Protein AF-A0A9W3BUR3-F1 (afdb_monomer)

Foldseek 3Di:
DDKDDDPNQKIKDWDFDPDPVRKIWIWMWDGDDPPDTDTDTPAMARHNPDPDQDDPPDPFVWDWDQDDPAKIWIWTKDFDDDPPDPFGWIWIWIFIAGNDGTDDIDIDDTHTPVPDPDPNCPDDDDDDDPDDDDD

Organism: Raphanus sativus (NCBI:txid3726)

Mean predicted aligned error: 11.24 Å

Solvent-accessible surface area (backbone atoms only — not comparable to full-atom values): 8409 Å² total; per-residue (Å²): 120,52,77,49,80,32,94,84,50,23,43,33,38,44,38,69,47,93,56,90,74,41,30,36,40,34,30,31,38,49,70,68,56,100,81,67,84,51,75,40,83,70,53,52,24,84,53,64,90,57,75,81,83,75,63,93,82,60,92,54,56,52,35,78,45,78,47,89,88,68,30,38,40,37,40,38,52,44,71,51,78,64,86,89,56,92,75,48,33,35,29,43,35,39,36,35,33,33,66,91,33,78,78,44,79,46,74,52,76,73,39,52,80,92,75,56,78,74,74,81,57,73,83,74,85,85,72,82,73,86,66,79,77,84,132

Structure (mmCIF, N/CA/C/O backbone):
data_AF-A0A9W3BUR3-F1
#
_entry.id   AF-A0A9W3BUR3-F1
#
loop_
_atom_site.group_PDB
_atom_site.id
_atom_site.type_symbol
_atom_site.label_atom_id
_atom_site.label_alt_id
_atom_site.label_comp_id
_atom_site.label_asym_id
_atom_site.label_entity_id
_atom_site.label_seq_id
_atom_site.pdbx_PDB_ins_code
_atom_site.Cartn_x
_atom_site.Cartn_y
_atom_site.Cartn_z
_atom_site.occupancy
_atom_site.B_iso_or_equiv
_atom_site.auth_seq_id
_atom_site.auth_comp_id
_atom_site.auth_asym_id
_atom_site.auth_atom_id
_atom_site.pdbx_PDB_model_num
ATOM 1 N N . MET A 1 1 ? 3.019 -10.474 3.506 1.00 54.47 1 MET A N 1
ATOM 2 C CA . MET A 1 1 ? 1.836 -9.853 4.153 1.00 54.47 1 MET A CA 1
ATOM 3 C C . MET A 1 1 ? 2.305 -8.693 5.022 1.00 54.47 1 MET A C 1
ATOM 5 O O . MET A 1 1 ? 3.282 -8.877 5.739 1.00 54.47 1 MET A O 1
ATOM 9 N N . CYS A 1 2 ? 1.620 -7.545 4.994 1.00 66.56 2 CYS A N 1
ATOM 10 C CA . CYS A 1 2 ? 1.972 -6.353 5.786 1.00 66.56 2 CYS A CA 1
ATOM 11 C C . CYS A 1 2 ? 0.762 -5.837 6.580 1.00 66.56 2 CYS A C 1
ATOM 13 O O . CYS A 1 2 ? -0.342 -5.775 6.039 1.00 66.56 2 CYS A O 1
ATOM 15 N N . GLY A 1 3 ? 0.966 -5.466 7.850 1.00 67.06 3 GLY A 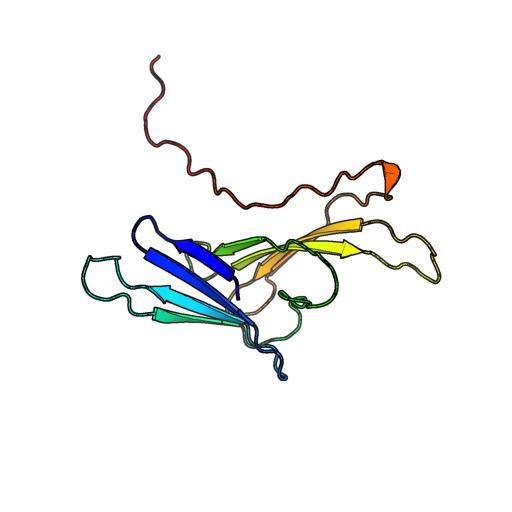N 1
ATOM 16 C CA . GLY A 1 3 ? -0.085 -4.973 8.748 1.00 67.06 3 GLY A CA 1
ATOM 17 C C . GLY A 1 3 ? 0.162 -3.541 9.230 1.00 67.06 3 GLY A C 1
ATOM 1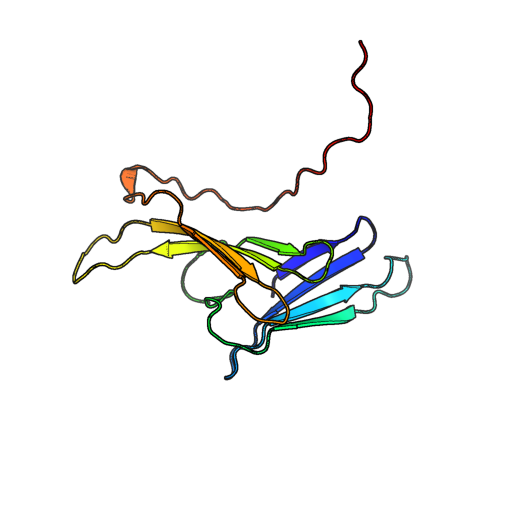8 O O . GLY A 1 3 ? 1.308 -3.153 9.435 1.00 67.06 3 GLY A O 1
ATOM 19 N N . SER A 1 4 ? -0.905 -2.763 9.425 1.00 70.44 4 SER A N 1
ATOM 20 C CA . SER A 1 4 ? -0.846 -1.396 9.976 1.00 70.44 4 SER A CA 1
ATOM 21 C C . SER A 1 4 ? -2.128 -1.037 10.737 1.00 70.44 4 SER A C 1
ATOM 23 O O . SER A 1 4 ? -3.151 -1.717 10.594 1.00 70.44 4 SER A O 1
ATOM 25 N N . CYS A 1 5 ? -2.084 0.022 11.550 1.00 73.44 5 CYS A N 1
ATOM 26 C CA . CYS A 1 5 ? -3.277 0.588 12.170 1.00 73.44 5 CYS A CA 1
ATOM 27 C C . CYS A 1 5 ? -4.161 1.265 11.111 1.00 73.44 5 CYS A C 1
ATOM 29 O O . CYS A 1 5 ? -3.687 1.949 10.205 1.00 73.44 5 CYS A O 1
ATOM 31 N N . TYR A 1 6 ? -5.468 1.073 11.232 1.00 73.81 6 TYR A N 1
ATOM 32 C CA . TYR A 1 6 ? -6.472 1.598 10.320 1.00 73.81 6 TYR A CA 1
ATOM 33 C C . TYR A 1 6 ? -7.580 2.267 11.128 1.00 73.81 6 TYR A C 1
ATOM 35 O O . TYR A 1 6 ? -8.115 1.685 12.064 1.00 73.81 6 TYR A O 1
ATOM 43 N N . ASP A 1 7 ? -7.912 3.511 10.783 1.00 78.44 7 ASP A N 1
ATOM 44 C CA . ASP A 1 7 ? -8.986 4.285 11.429 1.00 78.44 7 ASP A CA 1
ATOM 45 C C . ASP A 1 7 ? -8.895 4.351 12.976 1.00 78.44 7 ASP A C 1
ATOM 47 O O . ASP A 1 7 ? -9.897 4.444 13.680 1.00 78.44 7 ASP A O 1
ATOM 51 N N . GLY A 1 8 ? -7.672 4.292 13.517 1.00 77.00 8 GLY A N 1
ATOM 52 C CA . GLY A 1 8 ? -7.367 4.394 14.949 1.00 77.00 8 GLY A CA 1
ATOM 53 C C . GLY A 1 8 ? -7.631 3.119 15.755 1.00 77.00 8 GLY A C 1
ATOM 54 O O . GLY A 1 8 ? -6.726 2.648 16.438 1.00 77.00 8 GLY A O 1
ATOM 55 N N . ASP A 1 9 ? -8.841 2.559 15.674 1.00 82.00 9 ASP A N 1
ATOM 56 C CA . ASP A 1 9 ? -9.280 1.402 16.472 1.00 82.00 9 ASP A CA 1
ATOM 57 C C . ASP A 1 9 ? -9.405 0.096 15.675 1.00 82.00 9 ASP A C 1
ATOM 59 O O . ASP A 1 9 ? -10.031 -0.851 16.148 1.00 82.00 9 ASP A O 1
ATOM 63 N N . ARG A 1 10 ? -8.824 0.020 14.473 1.00 84.06 10 ARG A N 1
ATOM 64 C CA . ARG A 1 10 ? -8.827 -1.182 13.625 1.00 84.06 10 ARG A CA 1
ATOM 65 C C . ARG A 1 10 ? -7.427 -1.492 13.128 1.00 84.06 10 ARG A C 1
ATOM 67 O O . ARG A 1 10 ? -6.530 -0.651 13.147 1.00 84.06 10 ARG A O 1
ATOM 74 N N . LEU A 1 11 ? -7.249 -2.712 12.648 1.00 84.44 11 LEU A N 1
ATOM 75 C CA . LEU A 1 11 ? -6.068 -3.118 11.905 1.00 84.44 11 LEU A CA 1
ATOM 76 C C . LEU A 1 11 ? -6.441 -3.335 10.449 1.00 84.44 11 LEU A C 1
ATOM 78 O O . LEU A 1 11 ? -7.573 -3.694 10.115 1.00 84.44 11 LEU A O 1
ATOM 82 N N . SER A 1 12 ? -5.453 -3.155 9.594 1.00 82.94 12 SER A N 1
ATOM 83 C CA . SER A 1 12 ? -5.526 -3.524 8.194 1.00 82.94 12 SER A CA 1
ATOM 84 C C . SER A 1 12 ? -4.393 -4.461 7.823 1.00 82.94 12 SER A C 1
ATOM 86 O O . SER A 1 12 ? -3.282 -4.311 8.334 1.00 82.94 12 SER A O 1
ATOM 88 N N . LEU A 1 13 ? -4.675 -5.386 6.914 1.00 83.75 13 LEU A N 1
ATOM 89 C CA . LEU A 1 13 ? -3.729 -6.356 6.382 1.00 83.75 13 LEU A CA 1
ATOM 90 C C . LEU A 1 13 ? -3.765 -6.300 4.855 1.00 83.75 13 LEU A C 1
ATOM 92 O O . LEU A 1 13 ? -4.834 -6.436 4.258 1.00 83.75 13 LEU A O 1
ATOM 96 N N . VAL A 1 14 ? -2.597 -6.133 4.242 1.00 82.12 14 VAL A N 1
ATOM 97 C CA . VAL A 1 14 ? -2.407 -6.256 2.793 1.00 82.12 14 VAL A CA 1
ATOM 98 C C . VAL A 1 14 ? -1.740 -7.594 2.503 1.00 82.12 14 VAL A C 1
ATOM 100 O O . VAL A 1 14 ? -0.688 -7.929 3.066 1.00 82.12 14 VAL A O 1
ATOM 103 N N . GLN A 1 15 ? -2.370 -8.358 1.622 1.00 80.94 15 GLN A N 1
ATOM 104 C CA . GLN A 1 15 ? -1.867 -9.619 1.101 1.00 80.94 15 GLN A CA 1
ATOM 105 C C . GLN A 1 15 ? -1.840 -9.533 -0.421 1.00 80.94 15 GLN A C 1
ATOM 107 O O . GLN A 1 15 ? -2.805 -9.067 -1.018 1.00 80.94 15 GLN A O 1
ATOM 112 N N . GLN A 1 16 ? -0.754 -9.992 -1.030 1.00 79.12 16 GLN A N 1
ATOM 113 C CA . GLN A 1 16 ? -0.688 -10.238 -2.464 1.00 79.12 16 GLN A CA 1
ATOM 114 C C . GLN A 1 16 ? -0.562 -11.743 -2.676 1.00 79.12 16 GLN A C 1
ATOM 116 O O . GLN A 1 16 ? 0.111 -12.403 -1.881 1.00 79.12 16 GLN A O 1
ATOM 121 N N . ASP A 1 17 ? -1.269 -12.266 -3.672 1.00 75.12 17 ASP A N 1
ATOM 122 C CA . ASP A 1 17 ? -1.132 -13.656 -4.097 1.00 75.12 17 ASP A CA 1
ATOM 123 C C . ASP A 1 17 ? 0.113 -13.837 -4.977 1.00 75.12 17 ASP A C 1
ATOM 125 O O . ASP A 1 17 ? 0.464 -12.951 -5.764 1.00 75.12 17 A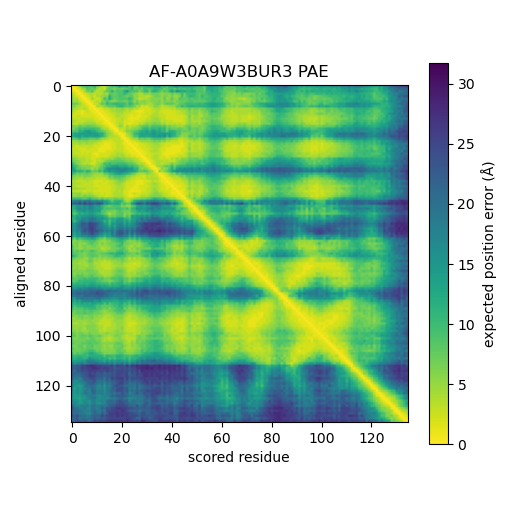SP A O 1
ATOM 129 N N . ASP A 1 18 ? 0.758 -14.991 -4.839 1.00 70.12 18 ASP A N 1
ATOM 130 C CA . ASP A 1 18 ? 1.925 -15.373 -5.636 1.00 70.12 18 ASP A CA 1
ATOM 131 C C . ASP A 1 18 ? 1.501 -16.027 -6.966 1.00 70.12 18 ASP A C 1
ATOM 133 O O . ASP A 1 18 ? 2.289 -16.081 -7.917 1.00 70.12 18 ASP A O 1
ATOM 137 N N . GLU A 1 19 ? 0.253 -16.508 -7.055 1.00 69.56 19 GLU A N 1
ATOM 138 C CA . GLU A 1 19 ? -0.324 -17.111 -8.260 1.00 69.56 19 GLU A CA 1
ATOM 139 C C . GLU A 1 19 ? -0.971 -16.068 -9.189 1.00 69.56 19 GLU A C 1
ATOM 141 O O . GLU A 1 19 ? -1.522 -15.060 -8.755 1.00 69.56 19 GLU A O 1
ATOM 146 N N . GLU A 1 20 ? -0.911 -16.307 -10.505 1.00 66.19 20 GLU A N 1
ATOM 147 C CA . GLU A 1 20 ? -1.543 -15.435 -11.501 1.00 66.19 20 GLU A CA 1
ATOM 148 C C . GLU A 1 20 ? -3.070 -15.656 -11.558 1.00 66.19 20 GLU A C 1
ATOM 150 O O . GLU A 1 20 ? -3.513 -16.795 -11.741 1.00 66.19 20 GLU A O 1
ATOM 155 N N . PRO A 1 21 ? -3.897 -14.591 -11.513 1.00 68.44 21 PRO A N 1
ATOM 156 C CA . PRO A 1 21 ? -3.515 -13.181 -11.422 1.00 68.44 21 PRO A CA 1
ATOM 157 C C . PRO A 1 21 ? -3.082 -12.795 -10.002 1.00 68.44 21 PRO A C 1
ATOM 159 O O . PRO A 1 21 ? -3.807 -13.098 -9.058 1.00 68.44 21 PRO A O 1
ATOM 162 N N . ARG A 1 22 ? -1.966 -12.055 -9.877 1.00 75.88 22 ARG A N 1
ATOM 163 C CA . ARG A 1 22 ? -1.408 -11.559 -8.598 1.00 75.88 22 ARG A CA 1
ATOM 164 C C . ARG A 1 22 ? -2.343 -10.571 -7.895 1.00 75.88 22 ARG A C 1
ATOM 166 O O . ARG A 1 22 ? -2.121 -9.358 -7.900 1.00 75.88 22 ARG A O 1
ATOM 173 N N . GLU A 1 23 ? -3.431 -11.080 -7.333 1.00 82.88 23 GLU A N 1
ATOM 174 C CA . GLU A 1 23 ? -4.473 -10.290 -6.693 1.00 82.88 23 GLU A CA 1
ATOM 175 C C . GLU A 1 23 ? -3.943 -9.680 -5.399 1.00 82.88 23 GLU A C 1
ATOM 177 O O . GLU A 1 23 ? -3.345 -10.361 -4.564 1.00 82.88 23 GLU A O 1
ATOM 182 N N . ILE A 1 24 ? -4.208 -8.390 -5.206 1.00 83.88 24 ILE A N 1
ATOM 183 C CA . ILE A 1 24 ? -3.962 -7.731 -3.925 1.00 83.88 24 ILE A CA 1
ATOM 184 C C . ILE A 1 24 ? -5.277 -7.695 -3.164 1.00 83.88 24 ILE A C 1
ATOM 186 O O . ILE A 1 24 ? -6.252 -7.095 -3.618 1.00 83.88 24 ILE A O 1
ATOM 190 N N . VAL A 1 25 ? -5.305 -8.316 -1.991 1.00 87.19 25 VAL A N 1
ATOM 191 C CA . VAL A 1 25 ? -6.466 -8.342 -1.104 1.00 87.19 25 VAL A CA 1
ATOM 192 C C . VAL A 1 25 ? -6.182 -7.510 0.133 1.00 87.19 25 VAL A C 1
ATOM 194 O O . VAL A 1 25 ? -5.183 -7.703 0.831 1.00 87.19 25 VAL A O 1
ATOM 197 N N . VAL A 1 26 ? -7.103 -6.593 0.422 1.00 86.38 26 VAL A N 1
ATOM 198 C CA . VAL A 1 26 ? -7.065 -5.767 1.623 1.00 86.38 26 VAL A CA 1
ATOM 199 C C . VAL A 1 26 ? -8.105 -6.268 2.606 1.00 86.38 26 VAL A C 1
ATOM 201 O O . VAL A 1 26 ? -9.300 -6.321 2.307 1.00 86.38 26 VAL A O 1
ATOM 204 N N . TRP A 1 27 ? -7.648 -6.587 3.808 1.00 88.81 27 TRP A N 1
ATOM 205 C CA . TRP A 1 27 ? -8.487 -6.990 4.924 1.00 88.81 27 TRP A CA 1
ATOM 206 C C . TRP A 1 27 ? -8.480 -5.904 5.987 1.00 88.81 27 TRP A C 1
ATOM 208 O O . TRP A 1 27 ? -7.447 -5.293 6.256 1.00 88.81 27 TRP A O 1
ATOM 218 N N . VAL A 1 28 ? -9.623 -5.688 6.625 1.00 87.94 28 VAL A N 1
ATOM 219 C CA . VAL A 1 28 ? -9.743 -4.802 7.787 1.00 87.94 28 VAL A CA 1
ATOM 220 C C . VAL A 1 28 ? -10.417 -5.538 8.922 1.00 87.94 28 VAL A C 1
ATOM 222 O O . VAL A 1 28 ? -11.296 -6.379 8.701 1.00 87.94 28 VAL A O 1
ATOM 225 N N . THR A 1 29 ? -10.023 -5.215 10.143 1.00 87.88 29 THR A N 1
ATOM 226 C CA . THR A 1 29 ? -10.690 -5.758 11.318 1.00 87.88 29 THR A CA 1
ATOM 227 C C . THR A 1 29 ? -11.980 -5.000 11.610 1.00 87.88 29 THR A C 1
ATOM 229 O O . THR A 1 29 ? -12.159 -3.837 11.229 1.00 87.88 29 THR A O 1
ATOM 232 N N . ASN A 1 30 ? -12.873 -5.632 12.366 1.00 84.25 30 ASN A N 1
ATOM 233 C CA . ASN A 1 30 ? -13.805 -4.887 13.208 1.00 84.25 30 ASN A CA 1
ATOM 234 C C . ASN A 1 30 ? -13.041 -3.960 14.175 1.00 84.25 30 ASN A C 1
ATOM 236 O O . ASN A 1 30 ? -11.817 -4.038 14.315 1.00 84.25 30 ASN A O 1
ATOM 240 N N . LYS A 1 31 ? -13.783 -3.084 14.861 1.00 85.38 31 LYS A N 1
ATOM 241 C CA . LYS A 1 31 ? -13.229 -2.336 15.993 1.00 85.38 31 LYS A CA 1
ATOM 242 C C . LYS A 1 31 ? -12.574 -3.306 16.968 1.00 85.38 31 LYS A C 1
ATOM 244 O O . LYS A 1 31 ? -13.204 -4.293 17.352 1.00 85.38 31 LYS A O 1
ATOM 249 N N . LEU A 1 32 ? -11.333 -3.019 17.335 1.00 81.81 32 LEU A N 1
ATOM 250 C CA . LEU A 1 32 ? -10.574 -3.808 18.287 1.00 81.81 32 LEU A CA 1
ATOM 251 C C . LEU A 1 32 ? -11.292 -3.771 19.639 1.00 81.81 32 LEU A C 1
ATOM 253 O O . LEU A 1 32 ? -11.628 -2.709 20.162 1.00 81.81 32 LEU A O 1
ATOM 257 N N . THR A 1 33 ? -11.561 -4.959 20.168 1.00 81.94 33 THR A N 1
ATOM 258 C CA . THR A 1 33 ? -12.141 -5.188 21.494 1.00 81.94 33 THR A CA 1
ATOM 259 C C . THR A 1 33 ? -11.309 -6.255 22.198 1.00 81.94 33 THR A C 1
ATOM 261 O O . THR A 1 33 ? -10.523 -6.941 21.548 1.00 81.94 33 THR A O 1
ATOM 264 N N . ASP A 1 34 ? -11.501 -6.433 23.504 1.00 75.38 34 ASP A N 1
ATOM 265 C CA . ASP A 1 34 ? -10.724 -7.392 24.303 1.00 75.38 34 ASP A CA 1
ATOM 266 C C . ASP A 1 34 ? -11.045 -8.872 24.011 1.00 75.38 34 ASP A C 1
ATOM 2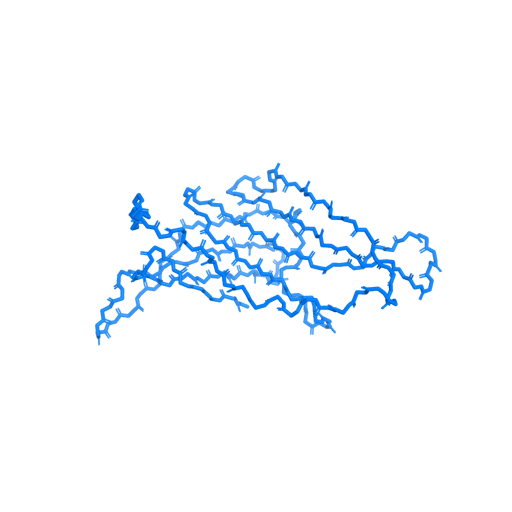68 O O . ASP A 1 34 ? -10.449 -9.755 24.623 1.00 75.38 34 ASP A O 1
ATOM 272 N N . VAL A 1 35 ? -12.015 -9.158 23.132 1.00 75.69 35 VAL A N 1
ATOM 273 C CA . VAL A 1 35 ? -12.555 -10.512 22.938 1.00 75.69 35 VAL A CA 1
ATOM 274 C C . VAL A 1 35 ? -12.034 -11.144 21.650 1.00 75.69 35 VAL A C 1
ATOM 276 O O . VAL A 1 35 ? -11.182 -12.020 21.718 1.00 75.69 35 VAL A O 1
ATOM 279 N N . ASP A 1 36 ? -12.502 -10.683 20.487 1.00 82.75 36 ASP A N 1
ATOM 280 C CA . ASP A 1 36 ? -12.153 -11.281 19.197 1.00 82.75 36 ASP A CA 1
ATOM 281 C C . ASP A 1 36 ? -11.873 -10.212 18.133 1.00 82.75 36 ASP A C 1
ATOM 283 O O . ASP A 1 36 ? -12.571 -9.194 18.021 1.00 82.75 36 ASP A O 1
ATOM 287 N N . VAL A 1 37 ? -10.862 -10.486 17.308 1.00 82.19 37 VAL A N 1
ATOM 288 C CA . VAL A 1 37 ? -10.489 -9.683 16.140 1.00 82.19 37 VAL A CA 1
ATOM 289 C C . VAL A 1 37 ? -10.855 -10.467 14.883 1.00 82.19 37 VAL A C 1
ATOM 291 O O . VAL A 1 37 ? -10.244 -11.489 14.574 1.00 82.19 37 VAL A O 1
ATOM 294 N N . LEU A 1 38 ? -11.854 -9.987 14.146 1.00 86.94 38 LEU A N 1
ATOM 295 C CA . LEU A 1 38 ? -12.323 -10.586 12.901 1.00 86.94 38 LEU A CA 1
ATOM 296 C C . LEU A 1 38 ? -11.853 -9.750 11.715 1.00 86.94 38 LEU A C 1
ATOM 298 O O . LEU A 1 38 ? -12.252 -8.594 11.571 1.00 86.94 38 LEU A O 1
ATOM 302 N N . PHE A 1 39 ? -11.065 -10.357 10.829 1.00 89.62 39 PHE A N 1
ATOM 303 C CA . PHE A 1 39 ? -10.724 -9.764 9.541 1.00 89.62 39 PHE A CA 1
ATOM 304 C C . PHE A 1 39 ? -11.850 -9.981 8.531 1.00 89.62 39 PHE A C 1
ATOM 306 O O . PHE A 1 39 ? -12.359 -11.087 8.356 1.00 89.62 39 PHE A O 1
ATOM 313 N N . THR A 1 40 ? -12.217 -8.912 7.835 1.00 90.50 40 THR A N 1
ATOM 314 C CA . THR A 1 40 ? -13.191 -8.920 6.743 1.00 90.50 40 THR A CA 1
ATOM 315 C C . THR A 1 40 ? -12.547 -8.349 5.489 1.00 90.50 40 THR A C 1
ATOM 317 O O . THR A 1 40 ? -11.750 -7.411 5.569 1.00 90.50 40 THR A O 1
ATOM 320 N N . LYS A 1 41 ? -12.862 -8.930 4.325 1.00 91.12 41 LYS A N 1
ATOM 321 C CA . LYS A 1 41 ? -12.368 -8.426 3.038 1.00 91.12 41 LYS A CA 1
ATOM 322 C C . LYS A 1 41 ? -12.929 -7.020 2.828 1.00 91.12 41 LYS A C 1
ATOM 324 O O . LYS A 1 41 ? -14.146 -6.847 2.799 1.00 91.12 41 LYS A O 1
ATOM 329 N N . TYR A 1 42 ? -12.049 -6.032 2.702 1.00 88.75 42 TYR A N 1
ATOM 330 C CA . TYR A 1 42 ? -12.429 -4.640 2.473 1.00 88.75 42 TYR A CA 1
ATOM 331 C C . TYR A 1 42 ? -12.606 -4.362 0.979 1.00 88.75 42 TYR A C 1
ATOM 333 O O . TYR A 1 42 ? -13.656 -3.876 0.556 1.00 88.75 42 TYR A O 1
ATOM 341 N N . PHE A 1 43 ? -11.592 -4.711 0.187 1.00 89.56 43 PHE A N 1
ATOM 342 C CA . PHE A 1 43 ? -11.617 -4.722 -1.275 1.00 89.56 43 PHE A CA 1
ATOM 343 C C . PHE A 1 43 ? -10.471 -5.588 -1.810 1.00 89.56 43 PHE A C 1
ATOM 345 O O . PHE A 1 43 ? -9.629 -6.074 -1.048 1.00 89.56 43 PHE A O 1
ATOM 352 N N . ASN A 1 44 ? -10.457 -5.796 -3.119 1.00 88.31 44 ASN A N 1
ATOM 353 C CA . ASN A 1 44 ? -9.368 -6.435 -3.838 1.00 88.31 44 ASN A CA 1
ATOM 354 C C . ASN A 1 44 ? -9.073 -5.721 -5.151 1.00 88.31 44 ASN A C 1
ATOM 356 O O . ASN A 1 44 ? -9.935 -5.047 -5.712 1.00 88.31 44 ASN A O 1
ATOM 360 N N . VAL A 1 45 ? -7.859 -5.929 -5.641 1.00 85.44 45 VAL A N 1
ATOM 361 C CA . VAL A 1 45 ? -7.385 -5.434 -6.927 1.00 85.44 45 VAL A CA 1
ATOM 362 C C . VAL A 1 45 ? -7.018 -6.640 -7.776 1.00 85.44 45 VAL A C 1
ATOM 364 O O . VAL A 1 45 ? -6.026 -7.320 -7.522 1.00 85.44 45 VAL A O 1
ATOM 367 N N . SER A 1 46 ? -7.853 -6.921 -8.771 1.00 76.31 46 SER A N 1
ATOM 368 C CA . SER A 1 46 ? -7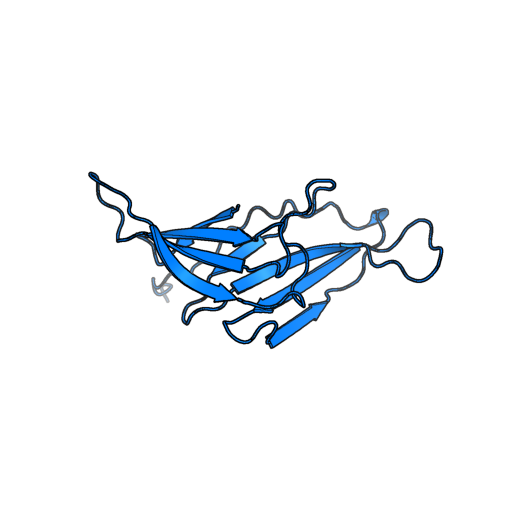.676 -8.042 -9.692 1.00 76.31 46 SER A CA 1
ATOM 369 C C . SER A 1 46 ? -6.959 -7.555 -10.949 1.00 76.31 46 SER A C 1
ATOM 371 O O . SER A 1 46 ? -7.622 -7.418 -11.973 1.00 76.31 46 SER A O 1
ATOM 373 N N . ARG A 1 47 ? -5.655 -7.221 -10.880 1.00 69.12 47 ARG A N 1
ATOM 374 C CA . ARG A 1 47 ? -4.794 -6.983 -12.063 1.00 69.12 47 ARG A CA 1
ATOM 375 C C . ARG A 1 47 ? -3.293 -6.764 -11.730 1.00 69.12 47 ARG A C 1
ATOM 377 O O . ARG A 1 47 ? -3.001 -6.162 -10.701 1.00 69.12 47 ARG A O 1
ATOM 384 N N . PRO A 1 48 ? -2.367 -7.217 -12.609 1.00 56.12 48 PRO A N 1
ATOM 385 C CA . PRO A 1 48 ? -0.930 -7.378 -12.339 1.00 56.12 48 PRO A CA 1
ATOM 386 C C . PRO A 1 48 ? -0.037 -6.195 -12.762 1.00 56.12 48 PRO A C 1
ATOM 388 O O . PRO A 1 48 ? 1.182 -6.318 -12.717 1.00 56.12 48 PRO A O 1
ATOM 391 N N . ASP A 1 49 ? -0.593 -5.054 -13.188 1.00 65.38 49 ASP A N 1
ATOM 392 C CA . ASP A 1 49 ? 0.198 -3.840 -13.473 1.00 65.38 49 ASP A CA 1
ATOM 393 C C . ASP A 1 49 ? 0.744 -3.161 -12.204 1.00 65.38 49 ASP A C 1
ATOM 395 O O . ASP A 1 49 ? 1.413 -2.133 -12.273 1.00 65.38 49 ASP A O 1
ATOM 399 N N . VAL A 1 50 ? 0.490 -3.762 -11.044 1.00 62.69 50 VAL A N 1
ATOM 400 C CA . VAL A 1 50 ? 1.105 -3.399 -9.775 1.00 62.69 50 VAL A CA 1
ATOM 401 C C . VAL A 1 50 ? 2.395 -4.211 -9.606 1.00 62.69 50 VAL A C 1
ATOM 403 O O . VAL A 1 50 ? 2.356 -5.431 -9.794 1.00 62.69 50 VAL A O 1
ATOM 406 N N . PRO A 1 51 ? 3.533 -3.594 -9.231 1.00 62.34 51 PRO A N 1
ATOM 407 C CA . PRO A 1 51 ? 4.751 -4.344 -8.933 1.00 62.34 51 PRO A CA 1
ATOM 408 C C . PRO A 1 51 ? 4.508 -5.418 -7.865 1.00 62.34 51 PRO A C 1
ATOM 410 O O . PRO A 1 51 ? 3.566 -5.337 -7.072 1.00 62.34 51 PRO A O 1
ATOM 413 N N . ALA A 1 52 ? 5.371 -6.437 -7.838 1.00 66.94 52 ALA A N 1
ATOM 414 C CA . ALA A 1 52 ? 5.390 -7.382 -6.730 1.00 66.94 52 ALA A CA 1
ATOM 415 C C . ALA A 1 52 ? 5.629 -6.595 -5.436 1.00 66.94 52 ALA A C 1
ATOM 417 O O . ALA A 1 52 ? 6.665 -5.966 -5.251 1.00 66.94 52 ALA A O 1
ATOM 418 N N . LEU A 1 53 ? 4.626 -6.593 -4.570 1.00 61.62 53 LEU A N 1
ATOM 419 C CA . LEU A 1 53 ? 4.617 -5.897 -3.295 1.00 61.62 53 LEU A CA 1
ATOM 420 C C . LEU A 1 53 ? 5.475 -6.619 -2.245 1.00 61.62 53 LEU A C 1
ATOM 422 O O . LEU A 1 53 ? 5.720 -6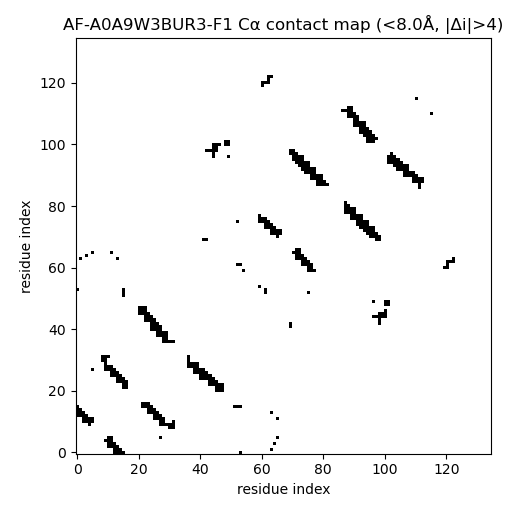.098 -1.165 1.00 61.62 53 LEU A O 1
ATOM 426 N N . LEU A 1 54 ? 5.864 -7.863 -2.518 1.00 56.75 54 LEU A N 1
ATOM 427 C CA . LEU A 1 54 ? 6.534 -8.753 -1.581 1.00 56.75 54 LEU A CA 1
ATOM 428 C C . LEU A 1 54 ? 7.518 -9.633 -2.358 1.00 56.75 54 LEU A C 1
ATOM 430 O O . LEU A 1 54 ? 7.288 -10.831 -2.489 1.00 56.75 54 LEU A O 1
ATOM 434 N N . ASP A 1 55 ? 8.578 -9.059 -2.930 1.00 52.00 55 ASP A N 1
ATOM 435 C CA . ASP A 1 55 ? 9.630 -9.907 -3.494 1.00 52.00 55 ASP A CA 1
ATOM 436 C C . ASP A 1 55 ? 10.537 -10.440 -2.373 1.00 52.00 55 ASP A C 1
ATOM 438 O O . ASP A 1 55 ? 10.967 -9.711 -1.477 1.00 52.00 55 ASP A O 1
ATOM 442 N N . HIS A 1 56 ? 10.770 -11.749 -2.385 1.00 46.28 56 HIS A N 1
ATOM 443 C CA . HIS A 1 56 ? 11.377 -12.508 -1.292 1.00 46.28 56 HIS A CA 1
ATOM 444 C C . HIS A 1 56 ? 12.909 -12.451 -1.272 1.00 46.28 56 HIS A C 1
ATOM 446 O O . HIS A 1 56 ? 13.520 -13.051 -0.383 1.00 46.28 56 HIS A O 1
ATOM 452 N N . THR A 1 57 ? 13.539 -11.778 -2.235 1.00 44.38 57 THR A N 1
ATOM 453 C CA . THR A 1 57 ? 14.983 -11.924 -2.460 1.00 44.38 57 THR A CA 1
ATOM 454 C C . THR A 1 57 ? 15.824 -10.688 -2.209 1.00 44.38 57 THR A C 1
ATOM 456 O O . THR A 1 57 ? 17.014 -10.861 -1.977 1.00 44.38 57 THR A O 1
ATOM 459 N N . ASP A 1 58 ? 15.253 -9.487 -2.150 1.00 46.75 58 ASP A N 1
ATOM 460 C CA . ASP A 1 58 ? 16.026 -8.310 -1.759 1.00 46.75 58 ASP A CA 1
ATOM 461 C C . ASP A 1 58 ? 15.168 -7.287 -1.030 1.00 46.75 58 ASP A C 1
ATOM 463 O O . ASP A 1 58 ? 13.970 -7.164 -1.277 1.00 46.75 58 ASP A O 1
ATOM 467 N N . MET A 1 59 ? 15.796 -6.602 -0.078 1.00 44.56 59 MET A N 1
ATOM 468 C CA . MET A 1 59 ? 15.199 -5.744 0.949 1.00 44.56 59 MET A CA 1
ATOM 469 C C . MET A 1 59 ? 14.535 -4.466 0.401 1.00 44.56 59 MET A C 1
ATOM 471 O O . MET A 1 59 ? 14.782 -3.373 0.901 1.00 44.56 59 MET A O 1
ATOM 475 N N . SER A 1 60 ? 13.653 -4.573 -0.592 1.00 51.69 60 SER A N 1
ATOM 476 C CA . SER A 1 60 ? 12.768 -3.480 -0.981 1.00 51.69 60 SER A CA 1
ATOM 477 C C . SER A 1 60 ? 11.738 -3.290 0.136 1.00 51.69 60 SER A C 1
ATOM 479 O O . SER A 1 60 ? 10.783 -4.049 0.311 1.00 51.69 60 SER A O 1
ATOM 481 N N . HIS A 1 61 ? 11.991 -2.297 0.988 1.00 56.59 61 HIS A N 1
ATOM 482 C CA . HIS A 1 61 ? 11.164 -1.945 2.139 1.00 56.59 61 HIS A CA 1
ATOM 483 C C . HIS A 1 61 ? 9.881 -1.254 1.688 1.00 56.59 61 HIS A C 1
ATOM 485 O O . HIS A 1 61 ? 9.662 -0.067 1.936 1.00 56.59 61 HIS A O 1
ATOM 491 N N . SER A 1 62 ? 9.025 -1.988 0.991 1.00 60.22 62 SER A N 1
ATOM 492 C CA . SER A 1 62 ? 7.802 -1.422 0.471 1.00 60.22 62 SER A CA 1
ATOM 493 C C . SER A 1 62 ? 6.851 -1.055 1.609 1.00 60.22 62 SER A C 1
ATOM 495 O O . SER A 1 62 ? 6.423 -1.918 2.385 1.00 60.22 62 SER A O 1
ATOM 497 N N . VAL A 1 63 ? 6.517 0.230 1.722 1.00 70.12 63 VAL A N 1
ATOM 498 C CA . VAL A 1 63 ? 5.568 0.726 2.726 1.00 70.12 63 VAL A CA 1
ATOM 499 C C . VAL A 1 63 ? 4.200 0.888 2.100 1.00 70.12 63 VAL A C 1
ATOM 501 O O . VAL A 1 63 ? 4.044 1.502 1.044 1.00 70.12 63 VAL A O 1
ATOM 504 N N . TYR A 1 64 ? 3.201 0.370 2.808 1.00 74.12 64 TYR A N 1
ATOM 505 C CA . TYR A 1 64 ? 1.807 0.441 2.409 1.00 74.12 64 TYR A CA 1
ATOM 506 C C . TYR A 1 64 ? 1.016 1.315 3.355 1.00 74.12 64 TYR A C 1
ATOM 508 O O . TYR A 1 64 ? 1.083 1.176 4.579 1.00 74.12 64 TYR A O 1
ATOM 516 N N . PHE A 1 65 ? 0.193 2.162 2.760 1.00 75.50 65 PHE A N 1
ATOM 517 C CA . PHE A 1 65 ? -0.847 2.889 3.450 1.00 75.50 65 PHE A CA 1
ATOM 518 C C . PHE A 1 65 ? -2.191 2.591 2.796 1.00 75.50 65 PHE A C 1
ATOM 520 O O . PHE A 1 65 ? -2.320 2.619 1.574 1.00 75.50 65 PHE A O 1
ATOM 527 N N . ILE A 1 66 ? -3.201 2.313 3.617 1.00 77.00 66 ILE A N 1
ATOM 528 C CA . ILE A 1 66 ? -4.571 2.145 3.139 1.00 77.00 66 ILE A CA 1
ATOM 529 C C . ILE A 1 66 ? -5.303 3.455 3.367 1.00 77.00 66 ILE A C 1
ATOM 531 O O . ILE A 1 66 ? -5.573 3.866 4.499 1.00 77.00 66 ILE A O 1
ATOM 535 N N . GLY A 1 67 ? -5.613 4.108 2.257 1.00 70.69 67 GLY A N 1
ATOM 536 C CA . GLY A 1 67 ? -6.355 5.344 2.245 1.00 70.69 67 GLY A CA 1
ATOM 537 C C . GLY A 1 67 ? -7.826 5.154 2.576 1.00 70.69 67 GLY A C 1
ATOM 538 O O . GLY A 1 67 ? -8.430 4.096 2.378 1.00 70.69 67 GLY A O 1
ATOM 539 N N . LYS A 1 68 ? -8.444 6.245 3.032 1.00 68.12 68 LYS A N 1
ATOM 540 C CA . LYS A 1 68 ? -9.907 6.347 3.069 1.00 68.12 68 LYS A CA 1
ATOM 541 C C . LYS A 1 68 ? -10.425 6.226 1.632 1.00 68.12 68 LYS A C 1
ATOM 543 O O . LYS A 1 68 ? -9.853 6.852 0.756 1.00 68.12 68 LYS A O 1
ATOM 548 N N . HIS A 1 69 ? -11.534 5.521 1.404 1.00 78.31 69 HIS A N 1
ATOM 549 C CA . HIS A 1 69 ? -12.126 5.279 0.069 1.00 78.31 69 HIS A CA 1
ATOM 550 C C . HIS A 1 69 ? -11.458 4.173 -0.772 1.00 78.31 69 HIS A C 1
ATOM 552 O O . HIS A 1 69 ? -11.417 4.291 -1.992 1.00 78.31 69 HIS A O 1
ATOM 558 N N . LYS A 1 70 ? -11.008 3.077 -0.141 1.00 84.19 70 LYS A N 1
ATOM 559 C CA . LYS A 1 70 ? -10.557 1.853 -0.836 1.00 84.19 70 LYS A CA 1
ATOM 560 C C . LYS A 1 70 ? -9.429 2.077 -1.856 1.00 84.19 70 LYS A C 1
ATOM 562 O O . LYS A 1 70 ? -9.508 1.626 -2.996 1.00 84.19 70 LYS A O 1
ATOM 567 N N . PHE A 1 71 ? -8.377 2.767 -1.435 1.00 83.19 71 PHE A N 1
ATOM 568 C CA . PHE A 1 71 ? -7.151 2.841 -2.221 1.00 83.19 71 PHE A CA 1
ATOM 569 C C . PHE A 1 71 ? -5.937 2.443 -1.386 1.00 83.19 71 PHE A C 1
ATOM 571 O O . PHE A 1 71 ? -5.935 2.576 -0.159 1.00 83.19 71 PHE A O 1
ATOM 578 N N . ILE A 1 72 ? -4.912 1.946 -2.064 1.00 83.38 72 ILE A N 1
ATOM 579 C CA . ILE A 1 72 ? -3.608 1.595 -1.514 1.00 83.38 72 ILE A CA 1
ATOM 580 C C . ILE A 1 72 ? -2.616 2.622 -2.038 1.00 83.38 72 ILE A C 1
ATOM 582 O O . ILE A 1 72 ? -2.543 2.859 -3.243 1.00 83.38 72 ILE A O 1
ATOM 586 N N . THR A 1 73 ? -1.845 3.211 -1.138 1.00 83.19 73 THR A N 1
ATOM 587 C CA . THR A 1 73 ? -0.635 3.943 -1.488 1.00 83.19 73 THR A CA 1
ATOM 588 C C . THR A 1 73 ? 0.553 3.043 -1.187 1.00 83.19 73 THR A C 1
ATOM 590 O O . THR A 1 73 ? 0.743 2.650 -0.035 1.00 83.19 73 THR A O 1
ATOM 593 N N . ALA A 1 74 ? 1.326 2.696 -2.212 1.00 78.88 74 ALA A N 1
ATOM 594 C CA . ALA A 1 74 ? 2.510 1.853 -2.093 1.00 78.88 74 ALA A CA 1
ATOM 595 C C . ALA A 1 74 ? 3.763 2.663 -2.414 1.00 78.88 74 ALA A C 1
ATOM 597 O O . ALA A 1 74 ? 3.806 3.370 -3.418 1.00 78.88 74 ALA A O 1
ATOM 598 N N . TRP A 1 75 ? 4.762 2.578 -1.544 1.00 79.94 75 TRP A N 1
ATOM 599 C CA . TRP A 1 75 ? 6.072 3.191 -1.731 1.00 79.94 75 TRP A CA 1
ATOM 600 C C . TRP A 1 75 ? 7.049 2.058 -1.981 1.00 79.94 75 TRP A C 1
ATOM 602 O O . TRP A 1 75 ? 7.343 1.319 -1.047 1.00 79.94 75 TRP A O 1
ATOM 612 N N . CYS A 1 76 ? 7.504 1.890 -3.217 1.00 75.25 76 CYS A N 1
ATOM 613 C CA . CYS A 1 76 ? 8.373 0.786 -3.609 1.00 75.25 76 CYS A CA 1
ATOM 614 C C . CYS A 1 76 ? 9.739 1.328 -4.008 1.00 75.25 76 CYS A C 1
ATOM 616 O O . CYS A 1 76 ? 9.836 2.145 -4.918 1.00 75.25 76 CYS A O 1
ATOM 618 N N . GLU A 1 77 ? 10.784 0.865 -3.339 1.00 75.81 77 GLU A N 1
ATOM 619 C CA . GLU A 1 77 ? 12.159 1.090 -3.769 1.00 75.81 77 GLU A CA 1
ATOM 620 C C . GLU A 1 77 ? 12.532 0.032 -4.810 1.00 75.81 77 GLU A C 1
ATOM 622 O O . GLU A 1 77 ? 12.311 -1.158 -4.578 1.00 75.81 77 GLU A O 1
ATOM 627 N N . ALA A 1 78 ? 13.049 0.460 -5.959 1.00 72.81 78 ALA A N 1
ATOM 628 C CA . ALA A 1 78 ? 13.460 -0.440 -7.028 1.00 72.81 78 ALA A CA 1
ATOM 629 C C . ALA A 1 78 ? 14.684 0.099 -7.776 1.00 72.81 78 ALA A C 1
ATOM 631 O O . ALA A 1 78 ? 14.841 1.308 -7.973 1.00 72.81 78 ALA A O 1
AT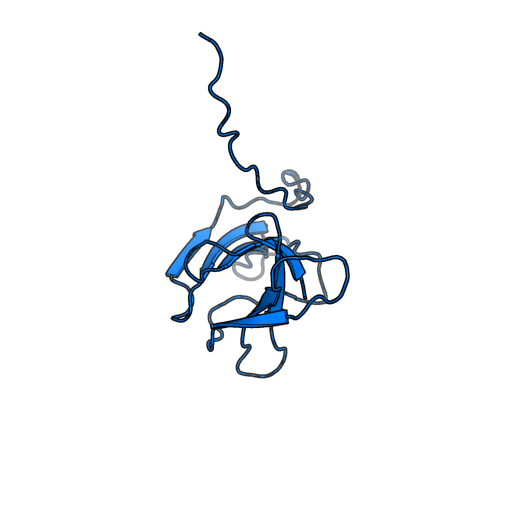OM 632 N N . GLU A 1 79 ? 15.534 -0.821 -8.221 1.00 75.31 79 GLU A N 1
ATOM 633 C CA . GLU A 1 79 ? 16.627 -0.541 -9.147 1.00 75.31 79 GLU A CA 1
ATOM 634 C C . GLU A 1 79 ? 16.082 -0.353 -10.564 1.00 75.31 79 GLU A C 1
ATOM 636 O O . GLU A 1 79 ? 15.255 -1.132 -11.047 1.00 75.31 79 GLU A O 1
ATOM 641 N N . VAL A 1 80 ? 16.554 0.691 -11.240 1.00 75.50 80 VAL A N 1
ATOM 642 C CA . VAL A 1 80 ? 16.170 0.999 -12.616 1.00 75.50 80 VAL A CA 1
ATOM 643 C C . VAL A 1 80 ? 17.293 0.565 -13.541 1.00 75.50 80 VAL A C 1
ATOM 645 O O . VAL A 1 80 ? 18.297 1.256 -13.694 1.00 75.50 80 VAL A O 1
ATOM 648 N N . TYR A 1 81 ? 17.112 -0.590 -14.169 1.00 74.19 81 TYR A N 1
ATOM 649 C CA . TYR A 1 81 ? 18.044 -1.111 -15.160 1.00 74.19 81 TYR A CA 1
ATOM 650 C C . TYR A 1 81 ? 17.792 -0.446 -16.517 1.00 74.19 81 TYR A C 1
ATOM 652 O O . TYR A 1 81 ? 16.784 -0.718 -17.172 1.00 74.19 81 TYR A O 1
ATOM 660 N N . GLU A 1 82 ? 18.710 0.417 -16.948 1.00 71.81 82 GLU A N 1
ATOM 661 C CA . GLU A 1 82 ? 18.813 0.845 -18.345 1.00 71.81 82 GLU A CA 1
ATOM 662 C C . GLU A 1 82 ? 20.004 0.111 -18.982 1.00 71.81 82 GLU A C 1
ATOM 664 O O . GLU A 1 82 ? 21.132 0.228 -18.518 1.00 71.81 82 GLU A O 1
ATOM 669 N N . ASP A 1 83 ? 19.751 -0.676 -20.032 1.00 72.81 83 ASP A N 1
ATOM 670 C CA . ASP A 1 83 ? 20.754 -1.494 -20.730 1.00 72.81 83 ASP A CA 1
ATOM 671 C C . ASP A 1 83 ? 21.521 -2.490 -19.820 1.00 72.81 83 ASP A C 1
ATOM 673 O O . ASP A 1 83 ? 20.926 -3.187 -19.002 1.00 72.81 83 ASP A O 1
ATOM 677 N N . ASP A 1 84 ? 22.836 -2.622 -20.028 1.00 73.12 84 ASP A N 1
ATOM 678 C CA . ASP A 1 84 ? 23.745 -3.588 -19.386 1.00 73.12 84 ASP A CA 1
ATOM 679 C C . ASP A 1 84 ? 24.522 -2.918 -18.230 1.00 73.12 84 ASP A C 1
ATOM 681 O O . ASP A 1 84 ? 25.711 -3.182 -18.000 1.00 73.12 84 ASP A O 1
ATOM 685 N N . ASP A 1 85 ? 23.877 -1.948 -17.566 1.00 69.38 85 ASP A N 1
ATOM 686 C CA . ASP A 1 85 ? 24.514 -1.124 -16.546 1.00 69.38 85 ASP A CA 1
ATOM 687 C C . ASP A 1 85 ? 24.812 -1.959 -15.298 1.00 69.38 85 ASP A C 1
ATOM 689 O O . ASP A 1 85 ? 23.945 -2.601 -14.705 1.00 69.38 85 ASP A O 1
ATOM 693 N N . LYS A 1 86 ? 26.086 -1.977 -14.902 1.00 73.56 86 LYS A N 1
ATOM 694 C CA . LYS A 1 86 ? 26.564 -2.824 -13.796 1.00 73.56 86 LYS A CA 1
ATOM 695 C C . LYS A 1 86 ? 26.208 -2.268 -12.425 1.00 73.56 86 LYS A C 1
ATOM 697 O O . LYS A 1 86 ? 26.408 -2.972 -11.440 1.00 73.56 86 LYS A O 1
ATOM 702 N N . ASN A 1 87 ? 25.775 -1.010 -12.371 1.00 75.00 87 ASN A N 1
ATOM 703 C CA . ASN A 1 87 ? 25.326 -0.371 -11.148 1.00 75.00 87 ASN A CA 1
ATOM 704 C C . ASN A 1 87 ? 24.081 0.486 -11.431 1.00 75.00 87 ASN A C 1
ATOM 706 O O . ASN A 1 87 ? 24.215 1.699 -11.639 1.00 75.00 87 ASN A O 1
ATOM 710 N N . PRO A 1 88 ? 22.892 -0.136 -11.522 1.00 76.38 88 PRO A N 1
ATOM 711 C CA . PRO A 1 88 ? 21.662 0.586 -11.808 1.00 76.38 88 PRO A CA 1
ATOM 712 C C . PRO A 1 88 ? 21.376 1.599 -10.690 1.00 76.38 88 PRO A C 1
ATOM 714 O O . PRO A 1 88 ? 21.594 1.307 -9.513 1.00 76.38 88 PRO A O 1
ATOM 717 N N . PRO A 1 89 ? 20.880 2.801 -11.013 1.00 78.00 89 PRO A N 1
ATOM 718 C CA . PRO A 1 89 ? 20.415 3.706 -9.979 1.00 78.00 89 PRO A CA 1
ATOM 719 C C . PRO A 1 89 ? 19.149 3.159 -9.304 1.00 78.00 89 PRO A C 1
ATOM 721 O O . PRO A 1 89 ? 18.279 2.569 -9.947 1.00 78.00 89 PRO A O 1
ATOM 724 N N . THR A 1 90 ? 19.004 3.434 -8.015 1.00 76.69 90 THR A N 1
ATOM 725 C CA . THR A 1 90 ? 17.802 3.133 -7.235 1.00 76.69 90 THR A CA 1
ATOM 726 C C . THR A 1 90 ? 16.847 4.326 -7.262 1.00 76.69 90 THR A C 1
ATOM 728 O O . THR A 1 90 ? 17.276 5.481 -7.195 1.00 76.69 90 THR A O 1
ATOM 731 N N . CYS A 1 91 ? 15.542 4.075 -7.339 1.00 76.94 91 CYS A N 1
ATOM 732 C CA . CYS A 1 91 ? 14.511 5.100 -7.173 1.00 76.94 91 CYS A CA 1
ATOM 733 C C . CYS A 1 91 ? 13.379 4.603 -6.270 1.00 76.94 91 CYS A C 1
ATOM 735 O O . CYS A 1 91 ? 13.168 3.399 -6.111 1.00 76.94 91 CYS A O 1
ATOM 737 N N . ILE A 1 92 ? 12.621 5.536 -5.696 1.00 78.38 92 ILE A N 1
ATOM 738 C CA . ILE A 1 92 ? 11.346 5.227 -5.055 1.00 78.38 92 ILE A CA 1
ATOM 739 C C . ILE A 1 92 ? 10.245 5.491 -6.075 1.00 78.38 92 ILE A C 1
ATOM 741 O O . ILE A 1 92 ? 10.159 6.573 -6.652 1.00 78.38 92 ILE A O 1
ATOM 745 N N . THR A 1 93 ? 9.356 4.526 -6.259 1.00 78.56 93 THR A N 1
ATOM 746 C CA . THR A 1 93 ? 8.120 4.714 -7.008 1.00 78.56 93 THR A CA 1
ATOM 747 C C . THR A 1 93 ? 6.925 4.702 -6.064 1.00 78.56 93 THR A C 1
ATOM 749 O O . THR A 1 93 ? 6.713 3.757 -5.301 1.00 78.56 93 THR A O 1
ATOM 752 N N . LEU A 1 94 ? 6.136 5.770 -6.128 1.00 82.06 94 LEU A N 1
ATOM 753 C CA . LEU A 1 94 ? 4.870 5.921 -5.433 1.00 82.06 94 LEU A CA 1
ATOM 754 C C . LEU A 1 94 ? 3.727 5.469 -6.342 1.00 82.06 94 LEU A C 1
ATOM 756 O O . LEU A 1 94 ? 3.526 6.045 -7.412 1.00 82.06 94 LEU A O 1
ATOM 760 N N . TYR A 1 95 ? 2.949 4.493 -5.887 1.00 83.19 95 TYR A N 1
ATOM 761 C CA . TYR A 1 95 ? 1.751 4.018 -6.572 1.00 83.19 95 TYR A CA 1
ATOM 762 C C . TYR A 1 95 ? 0.500 4.373 -5.779 1.00 83.19 95 TYR A C 1
ATOM 764 O O . TYR A 1 95 ? 0.443 4.157 -4.568 1.00 83.19 95 TYR A O 1
ATOM 772 N N . GLU A 1 96 ? -0.528 4.843 -6.477 1.00 86.88 96 GLU A N 1
ATOM 773 C CA . GLU A 1 96 ? -1.902 4.871 -5.978 1.00 86.88 96 GLU A CA 1
ATOM 774 C C . GLU A 1 96 ? -2.723 3.830 -6.730 1.00 86.88 96 GLU A C 1
ATOM 776 O O . GLU A 1 96 ? -2.810 3.873 -7.958 1.00 86.88 96 GLU A O 1
ATOM 78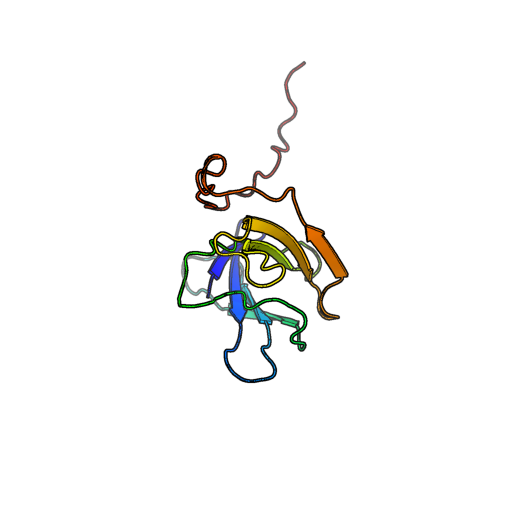1 N N . ILE A 1 97 ? -3.327 2.901 -5.996 1.00 85.88 97 ILE A N 1
ATOM 782 C CA . ILE A 1 97 ? -4.009 1.731 -6.552 1.00 85.88 97 ILE A CA 1
ATOM 783 C C . ILE A 1 97 ? -5.421 1.672 -5.976 1.00 85.88 97 ILE A C 1
ATOM 785 O O . ILE A 1 97 ? -5.591 1.774 -4.761 1.00 85.88 97 ILE A O 1
ATOM 789 N N . ASP A 1 98 ? -6.431 1.482 -6.816 1.00 86.56 98 ASP A N 1
ATOM 790 C CA . ASP A 1 98 ? -7.809 1.215 -6.391 1.00 86.56 98 ASP A CA 1
ATOM 791 C C . ASP A 1 98 ? -8.340 -0.095 -6.995 1.00 86.56 98 ASP A C 1
ATOM 793 O O . ASP A 1 98 ? -7.596 -0.864 -7.601 1.00 86.56 98 ASP A O 1
ATOM 797 N N . GLU A 1 99 ? -9.636 -0.375 -6.822 1.00 86.25 99 GLU A N 1
ATOM 798 C CA . GLU A 1 99 ? -10.294 -1.565 -7.391 1.00 86.25 99 GLU A CA 1
ATOM 799 C C . GLU A 1 99 ? -10.156 -1.652 -8.933 1.00 86.25 99 GLU A C 1
ATOM 801 O O . GLU A 1 99 ? -10.308 -2.733 -9.502 1.00 86.25 99 GLU A O 1
ATOM 806 N N . GLY A 1 100 ? -9.854 -0.541 -9.616 1.00 83.81 100 GLY A N 1
ATOM 807 C CA . GLY A 1 100 ? -9.597 -0.461 -11.054 1.00 83.81 100 GLY A CA 1
ATOM 808 C C . GLY A 1 100 ? -8.137 -0.680 -11.476 1.00 83.81 100 GLY A C 1
ATOM 809 O O . GLY A 1 100 ? -7.889 -0.782 -12.680 1.00 83.81 100 GLY A O 1
ATOM 810 N N . GLY A 1 101 ? -7.193 -0.787 -10.533 1.00 83.88 101 GLY A N 1
ATOM 811 C CA . GLY A 1 101 ? -5.757 -0.952 -10.793 1.00 83.88 101 GLY A CA 1
ATOM 812 C C . GLY A 1 101 ? -4.935 0.289 -10.436 1.00 83.88 101 GLY A C 1
ATOM 813 O O . GLY A 1 101 ? -5.309 1.061 -9.549 1.00 83.88 101 GLY A O 1
ATOM 814 N N . VAL A 1 102 ? -3.789 0.477 -11.100 1.00 85.94 102 VAL A N 1
ATOM 815 C CA . VAL A 1 102 ? -2.911 1.636 -10.862 1.00 85.94 102 VAL A CA 1
ATOM 816 C C . VAL A 1 102 ? -3.554 2.905 -11.428 1.00 85.94 102 VAL A C 1
ATOM 818 O O . VAL A 1 102 ? -3.811 3.014 -12.627 1.00 85.94 102 VAL A O 1
ATOM 821 N N . ARG A 1 103 ? -3.797 3.892 -10.564 1.00 84.00 103 ARG A N 1
ATOM 822 C CA . ARG A 1 103 ? -4.318 5.217 -10.938 1.00 84.00 103 ARG A CA 1
ATOM 823 C C . ARG A 1 103 ? -3.206 6.208 -11.239 1.00 84.00 103 ARG A C 1
ATOM 825 O O . ARG A 1 103 ? -3.292 6.958 -12.208 1.00 84.00 103 ARG A O 1
ATOM 832 N N . THR A 1 104 ? -2.202 6.219 -10.368 1.00 84.38 104 THR A N 1
ATOM 833 C CA . THR A 1 104 ? -1.105 7.185 -10.380 1.00 84.38 104 THR A CA 1
ATOM 834 C C . THR A 1 104 ? 0.194 6.451 -10.099 1.00 84.38 104 THR A C 1
ATOM 836 O O . THR A 1 104 ? 0.247 5.600 -9.211 1.00 84.38 104 THR A O 1
ATOM 839 N N . GLN A 1 105 ? 1.238 6.826 -10.831 1.00 86.00 105 GLN A N 1
ATOM 840 C CA . GLN A 1 105 ? 2.607 6.388 -10.612 1.00 86.00 105 GLN A CA 1
ATOM 841 C C . GLN A 1 105 ? 3.510 7.622 -10.625 1.00 86.00 105 GLN A C 1
ATOM 843 O O . GLN A 1 105 ? 3.446 8.425 -11.559 1.00 86.00 105 GLN A O 1
ATOM 848 N N . LEU A 1 106 ? 4.327 7.785 -9.589 1.00 85.25 106 LEU A N 1
ATOM 849 C CA . LEU A 1 106 ? 5.297 8.870 -9.483 1.00 85.25 106 LEU A CA 1
ATOM 850 C C . LEU A 1 106 ? 6.657 8.300 -9.088 1.00 85.25 106 LEU A C 1
ATOM 852 O O . LEU A 1 106 ? 6.809 7.757 -7.998 1.00 85.25 106 LEU A O 1
ATOM 856 N N . GLU A 1 107 ? 7.635 8.449 -9.971 1.00 82.75 107 GLU A N 1
ATOM 857 C CA . GLU A 1 107 ? 9.032 8.104 -9.711 1.00 82.75 107 GLU A CA 1
ATOM 858 C C . GLU A 1 107 ? 9.733 9.298 -9.049 1.00 82.75 107 GLU A C 1
ATOM 860 O O . GLU A 1 107 ? 9.566 10.446 -9.477 1.00 82.75 107 GLU A O 1
ATOM 865 N N . THR A 1 108 ? 10.484 9.048 -7.979 1.00 80.31 108 THR A N 1
ATOM 866 C CA . THR A 1 108 ? 11.352 10.056 -7.365 1.00 80.31 108 THR A CA 1
ATOM 867 C C . THR A 1 108 ? 12.639 10.231 -8.167 1.00 80.31 108 THR A C 1
ATOM 869 O O . THR A 1 108 ? 12.866 9.586 -9.185 1.00 80.31 108 THR A O 1
ATOM 872 N N . GLU A 1 109 ? 13.523 11.103 -7.687 1.00 80.50 109 GLU A N 1
ATOM 873 C CA . GLU A 1 109 ? 14.881 11.176 -8.214 1.00 80.50 109 GLU A CA 1
ATOM 874 C C . GLU A 1 109 ? 15.592 9.814 -8.109 1.00 80.50 109 GLU A C 1
ATOM 876 O O . GLU A 1 109 ? 15.346 9.024 -7.193 1.00 80.50 109 GLU A O 1
ATOM 881 N N . ARG A 1 110 ? 16.453 9.553 -9.095 1.00 81.38 110 ARG A N 1
ATOM 882 C CA . ARG A 1 110 ? 17.291 8.362 -9.195 1.00 81.38 110 ARG A CA 1
ATOM 883 C C . ARG A 1 110 ? 18.610 8.605 -8.474 1.00 81.38 110 ARG A C 1
ATOM 885 O O . ARG A 1 110 ? 19.265 9.623 -8.704 1.00 81.38 110 ARG A O 1
ATOM 892 N N . HIS A 1 111 ? 19.024 7.663 -7.639 1.00 72.50 111 HIS A N 1
ATOM 893 C CA . HIS A 1 111 ? 20.225 7.778 -6.823 1.00 72.50 111 HIS A CA 1
ATOM 894 C C . HIS A 1 111 ? 21.178 6.609 -7.084 1.00 72.50 111 HIS A C 1
ATOM 896 O O . HIS A 1 111 ? 20.773 5.454 -7.091 1.00 72.50 111 HIS A O 1
ATOM 902 N N . TYR A 1 112 ? 22.462 6.913 -7.273 1.00 69.06 112 TYR A N 1
ATOM 903 C CA . TYR A 1 112 ? 23.523 5.906 -7.335 1.00 69.06 112 TYR A CA 1
ATOM 904 C C . TYR A 1 112 ? 24.027 5.607 -5.913 1.00 69.06 112 TYR A C 1
ATOM 906 O O . TYR A 1 112 ? 24.104 6.529 -5.095 1.00 69.06 112 TYR A O 1
ATOM 914 N N . GLU A 1 113 ? 24.391 4.348 -5.632 1.00 60.56 113 GLU A N 1
ATOM 915 C CA . GLU A 1 113 ? 24.717 3.763 -4.308 1.00 60.56 113 GLU A CA 1
ATOM 916 C C . GLU A 1 113 ? 25.506 4.652 -3.319 1.00 60.56 113 GLU A C 1
ATOM 918 O O . GLU A 1 113 ? 25.381 4.495 -2.108 1.00 60.56 113 GLU A O 1
ATOM 923 N N . SER A 1 114 ? 26.328 5.599 -3.785 1.00 54.19 114 SER A N 1
ATOM 924 C CA . SER A 1 114 ? 27.140 6.456 -2.908 1.00 54.19 114 SER A CA 1
ATOM 925 C C . SER A 1 114 ? 26.365 7.574 -2.193 1.00 54.19 114 SER A C 1
ATOM 927 O O . SER A 1 114 ? 26.908 8.180 -1.267 1.00 54.19 114 SER A O 1
ATOM 929 N N . GLY A 1 115 ? 25.125 7.860 -2.604 1.00 50.41 115 GLY A N 1
ATOM 930 C CA . GLY A 1 115 ? 24.307 8.951 -2.057 1.00 50.41 115 GLY A CA 1
ATOM 931 C C . GLY A 1 115 ? 23.087 8.513 -1.247 1.00 50.41 115 GLY A C 1
ATOM 932 O O . GLY A 1 115 ? 22.488 9.347 -0.570 1.00 50.41 115 GLY A O 1
ATOM 933 N N . TYR A 1 116 ? 22.714 7.232 -1.302 1.00 51.75 116 TYR A N 1
ATOM 934 C CA . TYR A 1 116 ? 21.464 6.738 -0.732 1.00 51.75 116 TYR A CA 1
ATOM 935 C C . TYR A 1 116 ? 21.744 5.785 0.432 1.00 51.75 116 TYR A C 1
ATOM 937 O O . TYR A 1 116 ? 21.901 4.579 0.268 1.00 51.75 116 TYR A O 1
ATOM 945 N N . SER A 1 117 ? 21.821 6.325 1.650 1.00 53.12 117 SER A N 1
ATOM 946 C CA . SER A 1 117 ? 21.658 5.499 2.844 1.00 53.12 117 SER A CA 1
ATOM 947 C C . SER A 1 117 ? 20.187 5.108 2.911 1.00 53.12 117 SER A C 1
ATOM 949 O O . SER A 1 117 ? 19.381 5.923 3.368 1.00 53.12 117 SER A O 1
ATOM 951 N N . GLY A 1 118 ? 19.873 3.911 2.400 1.00 52.84 118 GLY A N 1
ATOM 952 C CA . GLY A 1 118 ? 18.549 3.294 2.371 1.00 52.84 118 GLY A CA 1
ATOM 953 C C . GLY A 1 118 ? 17.694 3.783 3.521 1.00 52.84 118 GLY A C 1
ATOM 954 O O . GLY A 1 118 ? 17.970 3.470 4.684 1.00 52.84 118 GLY A O 1
ATOM 955 N N . THR A 1 119 ? 16.724 4.646 3.216 1.00 52.09 119 THR A N 1
ATOM 956 C CA . THR A 1 119 ? 15.801 5.123 4.237 1.00 52.09 119 THR A CA 1
ATOM 957 C C . THR A 1 119 ? 15.153 3.863 4.777 1.00 52.09 119 THR A C 1
ATOM 959 O O . THR A 1 119 ? 14.460 3.174 4.039 1.00 52.09 119 THR A O 1
ATOM 962 N N . PHE A 1 120 ? 15.427 3.501 6.029 1.00 46.53 120 PHE A N 1
ATOM 963 C CA . PHE A 1 120 ? 14.749 2.385 6.669 1.00 46.53 120 PHE A CA 1
ATOM 964 C C . PHE A 1 120 ? 13.277 2.801 6.734 1.00 46.53 120 PHE A C 1
ATOM 966 O O . PHE A 1 120 ? 12.883 3.562 7.623 1.00 46.53 120 PHE A O 1
ATOM 973 N N . LEU A 1 121 ? 12.496 2.420 5.720 1.00 52.75 121 LEU A N 1
ATOM 974 C CA . LEU A 1 121 ? 11.109 2.823 5.535 1.00 52.75 121 LEU A CA 1
ATOM 975 C C . LEU A 1 121 ? 10.267 2.061 6.569 1.00 52.75 121 LEU A C 1
ATOM 977 O O . LEU A 1 121 ? 9.536 1.122 6.278 1.00 52.75 121 LEU A O 1
ATOM 981 N N . CYS A 1 122 ? 10.406 2.447 7.835 1.00 46.53 122 CYS A N 1
ATOM 982 C CA . CYS A 1 122 ? 9.492 2.082 8.900 1.00 46.53 122 CYS A CA 1
ATOM 983 C C . CYS A 1 122 ? 8.382 3.138 8.906 1.00 46.53 122 CYS A C 1
ATOM 985 O O . CYS A 1 122 ? 8.545 4.254 9.398 1.00 46.53 122 CYS A O 1
ATOM 987 N N . GLY A 1 123 ? 7.271 2.821 8.241 1.00 48.94 123 GLY A N 1
ATOM 988 C CA . GLY A 1 123 ? 6.167 3.755 8.053 1.00 48.94 123 GLY A CA 1
ATOM 989 C C . GLY A 1 123 ? 5.549 4.193 9.382 1.00 48.94 123 GLY A C 1
ATOM 990 O O . GLY A 1 123 ? 4.852 3.419 10.030 1.00 48.94 123 GLY A O 1
ATOM 991 N N . TYR A 1 124 ? 5.748 5.457 9.751 1.00 46.88 124 TYR A N 1
ATOM 992 C CA . TYR A 1 124 ? 4.893 6.161 10.702 1.00 46.88 124 TYR A CA 1
ATOM 993 C C . TYR A 1 124 ? 4.020 7.133 9.913 1.00 46.88 124 TYR A C 1
ATOM 995 O O . TYR A 1 124 ? 4.520 8.067 9.287 1.00 46.88 124 TYR A O 1
ATOM 1003 N N . VAL A 1 125 ? 2.704 6.927 9.936 1.00 46.72 125 VAL A N 1
ATOM 1004 C CA . VAL A 1 125 ? 1.760 7.900 9.381 1.00 46.72 125 VAL A CA 1
ATOM 1005 C C . VAL A 1 125 ? 1.586 9.009 10.411 1.00 46.72 125 VAL A C 1
ATOM 1007 O O . VAL A 1 125 ? 0.984 8.804 11.465 1.00 46.72 125 VAL A O 1
ATOM 1010 N N . TYR A 1 126 ? 2.120 10.193 10.116 1.00 46.47 126 TYR A N 1
ATOM 1011 C CA . TYR A 1 126 ? 1.823 11.384 10.902 1.00 46.47 126 TYR A CA 1
ATOM 1012 C C . TYR A 1 126 ? 0.372 11.798 10.640 1.00 46.47 126 TYR A C 1
ATOM 1014 O O . TYR A 1 126 ? 0.031 12.262 9.552 1.00 46.47 126 TYR A O 1
ATOM 1022 N N . VAL A 1 127 ? -0.493 11.626 11.638 1.00 51.62 127 VAL A N 1
ATOM 1023 C CA . VAL A 1 127 ? -1.837 12.207 11.629 1.00 51.62 127 VAL A CA 1
ATOM 1024 C C . VAL A 1 127 ? -1.725 13.599 12.256 1.00 51.62 127 VAL A C 1
ATOM 1026 O O . VAL A 1 127 ? -1.343 13.686 13.426 1.00 51.62 127 VAL A O 1
ATOM 1029 N N . PRO A 1 128 ? -2.025 14.688 11.520 1.00 46.06 128 PRO A N 1
ATOM 1030 C CA . PRO A 1 128 ? -1.982 16.033 12.075 1.00 46.06 128 PRO A CA 1
ATOM 1031 C C . PRO A 1 128 ? -2.845 16.119 13.331 1.00 46.06 128 PRO A C 1
ATOM 1033 O O . PRO A 1 128 ? -4.001 15.691 13.336 1.00 46.06 128 PRO A O 1
ATOM 1036 N N . SER A 1 129 ? -2.276 16.676 14.397 1.00 53.00 129 SER A N 1
ATOM 1037 C CA . SER A 1 129 ? -3.025 16.954 15.615 1.00 53.00 129 SER A CA 1
ATOM 1038 C C . SER A 1 129 ? -4.181 17.905 15.296 1.00 53.00 129 SER A C 1
ATOM 1040 O O . SER A 1 129 ? -3.967 18.983 14.749 1.00 53.00 129 SER A O 1
ATOM 1042 N N . LEU A 1 130 ? -5.405 17.523 15.669 1.00 71.12 130 LEU A N 1
ATOM 1043 C CA . LEU A 1 130 ? -6.570 18.417 15.650 1.00 71.12 130 LEU A CA 1
ATOM 1044 C C . LEU A 1 130 ? -6.552 19.417 16.818 1.00 71.12 130 LEU A C 1
ATOM 1046 O O . LEU A 1 130 ? -7.510 20.168 16.993 1.00 71.12 130 LEU A O 1
ATOM 1050 N N . VAL A 1 131 ? -5.499 19.413 17.643 1.00 68.44 131 VAL A N 1
ATOM 1051 C CA . VAL A 1 131 ? -5.327 20.388 18.718 1.00 68.44 131 VAL A CA 1
ATOM 1052 C C . VAL A 1 131 ? -4.925 21.724 18.087 1.00 68.44 131 VAL A C 1
ATOM 1054 O O . VAL A 1 131 ? -3.865 21.791 17.460 1.00 68.44 131 VAL A O 1
ATOM 1057 N N . PRO A 1 132 ? -5.737 22.785 18.241 1.00 67.25 132 PRO A N 1
ATOM 1058 C CA . PRO A 1 132 ? -5.357 24.118 17.799 1.00 67.25 132 PRO A CA 1
ATOM 1059 C C . PRO A 1 132 ? -4.066 24.534 18.505 1.00 67.25 132 PRO A C 1
ATOM 1061 O O . PRO A 1 132 ? -3.945 24.371 19.722 1.00 67.25 132 PRO A O 1
ATOM 1064 N N . LEU A 1 133 ? -3.104 25.068 17.755 1.00 74.38 133 LEU A N 1
ATOM 1065 C CA . LEU A 1 133 ? -1.949 25.711 18.370 1.00 74.38 133 LEU A CA 1
ATOM 1066 C C . LEU A 1 133 ? -2.428 26.976 19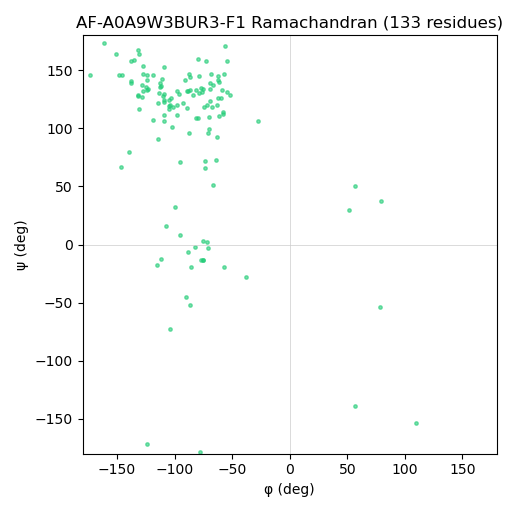.105 1.00 74.38 133 LEU A C 1
ATOM 1068 O O . LEU A 1 133 ? -3.280 27.686 18.565 1.00 74.38 133 LEU A O 1
ATOM 1072 N N . PRO A 1 134 ? -1.938 27.243 20.328 1.00 70.12 134 PRO A N 1
ATOM 1073 C CA . PRO A 1 134 ? -2.234 28.495 21.014 1.00 70.12 134 PRO A CA 1
ATOM 1074 C C . PRO A 1 134 ? -1.680 29.684 20.214 1.00 70.12 134 PRO A C 1
ATOM 1076 O O . PRO A 1 134 ? -0.636 29.555 19.572 1.00 70.12 134 PRO A O 1
ATOM 1079 N N . GLU A 1 135 ? -2.405 30.806 20.253 1.00 68.81 135 GLU A N 1
ATOM 1080 C CA . GLU A 1 135 ? -1.989 32.093 19.666 1.00 68.81 135 GLU A CA 1
ATOM 1081 C C . GLU A 1 135 ? -0.734 32.674 20.331 1.00 68.81 135 GLU A C 1
ATOM 1083 O O . GLU A 1 135 ? -0.594 32.544 21.572 1.00 68.81 135 GLU A O 1
#

InterPro domains:
  IPR006527 F-box associated beta-propeller, type 1 [PF07734] (4-132)

pLDDT: mean 72.57, std 12.88, range [44.38, 91.12]

Radius of gyration: 17.34 Å; Cα contacts (8 Å, |Δi|>4): 243; chains: 1; bounding box: 41×49×45 Å

Nearest PDB structures (foldseek):
  5ay9-assembly1_A  TM=3.119E-01  e=1.369E+00  Ruminococcus albus 7 = DSM 20455
  5kpe-assembly1_A  TM=4.386E-01  e=7.176E+00  synthetic construct
  5xmh-assembly1_H  TM=1.372E-01  e=4.680E+00  Homo sapiens

Sequence (135 aa):
MCGSCYDGDRLSLVQQDDEEPREIVVWVTNKLTDVDVLFTKYFNVSRPDVPALLDHTDMSHSVYFIGKHKFITAWCEAEVYEDDDKNPPTCITLYEIDEGGVRTQLETERHYESGYSGTFLCGYVYVPSLVPLPE

Secondary structure (DSSP, 8-state):
-EEEEETTTEEEEEEE-SSSS--EEEEEEPSP-SS---EEEEEEE--S-S--S--SSS----EEEEETTTEEEEEEEEE---TT-SSPPEEEEEEEEETTEEEEEEE---B-TTS-----------PPP-SPPP-